Protein AF-A0A1Q3Z0Q9-F1 (afdb_monomer)

Foldseek 3Di:
DDDDDDDDDDPDDDPCVVPPDDPCPDLLRVLVVVLVVLCVCLVPDPDVVSNVVSPVVSVVSVVVSVVVVVDPDDPLRVLLVVVLVCCCVPVVCDLVVLLVVPVCLLLLQLVQLLVLLPDDLVCNVVCVVVLNRGPPSNDDDSVPPDHDSHSSNSNSSSSNSVVSVVSSCVVVVHD

Mean predicted aligned error: 13.89 Å

Radius of gyration: 24.96 Å; Cα contacts (8 Å, |Δi|>4): 144; chains: 1; bounding box: 54×39×71 Å

Sequence (175 aa):
MTSGAVAGQERGACTCLEIQGEDPACPRHGNKAVIRELYRLSARTENARAAWVLAEAAQLIEEQAERVDVVSLSPAARDVLMERSRQIAAEGWTAEHDDQHDDGQLARAAAAYAIFAGLPRQFTTLAQSMGRAIPMIWPWDAGWWKPSEQNRRNLVKAGALILAELERLDRRGRS

pLDDT: mean 80.78, std 20.06, range [33.53, 98.56]

Solvent-accessible surface area (backbone atoms only — not comparable to full-atom values): 10171 Å² total; per-residue (Å²): 140,79,89,84,82,81,84,78,78,85,77,78,82,65,88,65,74,81,52,94,62,82,53,71,85,38,84,89,40,43,56,54,62,53,36,54,48,28,47,50,50,22,75,69,48,88,45,68,69,59,19,49,54,29,41,52,51,26,52,52,52,50,54,51,51,58,62,55,64,74,68,69,71,49,74,67,57,48,48,19,53,50,46,36,53,45,39,31,75,74,71,60,56,38,73,75,53,50,60,72,42,76,86,50,37,38,51,31,39,15,47,31,30,40,53,56,38,70,47,58,64,73,57,49,54,50,26,56,77,65,74,66,64,72,50,88,58,42,71,66,66,72,89,72,66,76,82,58,96,45,41,69,58,21,40,30,52,16,48,21,28,42,51,52,39,48,57,44,31,58,77,68,72,60,130

Structure (mmCIF, N/CA/C/O backbone):
data_AF-A0A1Q3Z0Q9-F1
#
_entry.id   AF-A0A1Q3Z0Q9-F1
#
loop_
_atom_site.group_PDB
_atom_site.id
_atom_site.type_symbol
_atom_site.label_atom_id
_atom_site.label_alt_id
_atom_site.label_comp_id
_atom_site.label_asym_id
_atom_site.label_entity_id
_atom_site.label_seq_id
_atom_site.pdbx_PDB_ins_code
_atom_site.Cartn_x
_atom_site.Cartn_y
_atom_site.Cartn_z
_atom_site.occupancy
_atom_site.B_iso_or_equiv
_atom_site.auth_seq_id
_atom_site.auth_comp_id
_atom_site.auth_asym_id
_atom_site.auth_atom_id
_atom_site.pdbx_PDB_model_num
ATOM 1 N N . MET A 1 1 ? 12.626 -14.444 50.382 1.00 34.75 1 MET A N 1
ATOM 2 C CA . MET A 1 1 ? 12.449 -12.977 50.298 1.00 34.75 1 MET A CA 1
ATOM 3 C C . MET A 1 1 ? 13.613 -12.456 49.471 1.00 34.75 1 MET A C 1
ATOM 5 O O . MET A 1 1 ? 14.728 -12.781 49.833 1.00 34.75 1 MET A O 1
ATOM 9 N N . THR A 1 2 ? 13.509 -11.773 48.339 1.00 36.47 2 THR A N 1
ATOM 10 C CA . THR A 1 2 ? 12.418 -11.267 47.485 1.00 36.47 2 THR A CA 1
ATOM 11 C C . THR A 1 2 ? 13.118 -10.919 46.161 1.00 36.47 2 THR A C 1
ATOM 13 O O . THR A 1 2 ? 14.188 -10.325 46.185 1.00 36.47 2 THR A O 1
ATOM 16 N N . SER A 1 3 ? 12.683 -11.499 45.043 1.00 36.12 3 SER A N 1
ATOM 17 C CA . SER A 1 3 ? 11.937 -10.808 43.975 1.00 36.12 3 SER A CA 1
ATOM 18 C C . SER A 1 3 ? 12.689 -9.623 43.347 1.00 36.12 3 SER A C 1
ATOM 20 O O . SER A 1 3 ? 12.650 -8.512 43.868 1.00 36.12 3 SER A O 1
ATOM 22 N N . GLY A 1 4 ? 13.353 -9.872 42.213 1.00 35.22 4 GLY A N 1
ATOM 23 C CA . GLY A 1 4 ? 13.809 -8.843 41.278 1.00 35.22 4 GLY A CA 1
ATOM 24 C C . GLY A 1 4 ? 12.813 -8.760 40.124 1.00 35.22 4 GLY A C 1
ATOM 25 O O . GLY A 1 4 ? 12.751 -9.667 39.297 1.00 35.22 4 GLY A O 1
ATOM 26 N N . ALA A 1 5 ? 11.989 -7.715 40.126 1.00 36.31 5 ALA A N 1
ATOM 27 C CA . ALA A 1 5 ? 10.965 -7.475 39.121 1.00 36.31 5 ALA A CA 1
ATOM 28 C C . ALA A 1 5 ? 11.586 -7.096 37.767 1.00 36.31 5 ALA A C 1
ATOM 30 O O . ALA A 1 5 ? 12.507 -6.285 37.684 1.00 36.31 5 ALA A O 1
ATOM 31 N N . VAL A 1 6 ? 11.041 -7.694 36.710 1.00 36.12 6 VAL A N 1
ATOM 32 C CA . VAL A 1 6 ? 11.340 -7.415 35.304 1.00 36.12 6 VAL A CA 1
ATOM 33 C C . VAL A 1 6 ? 10.811 -6.022 34.954 1.00 36.12 6 VAL A C 1
ATOM 35 O O . VAL A 1 6 ? 9.618 -5.757 35.092 1.00 36.12 6 VAL A O 1
ATOM 38 N N . ALA A 1 7 ? 11.699 -5.135 34.501 1.00 34.47 7 ALA A N 1
ATOM 39 C CA . ALA A 1 7 ? 11.332 -3.835 33.955 1.00 34.47 7 ALA A CA 1
ATOM 40 C C . ALA A 1 7 ? 10.575 -4.036 32.631 1.00 34.47 7 ALA A C 1
ATOM 42 O O . ALA A 1 7 ? 11.141 -4.478 31.631 1.00 34.47 7 ALA A O 1
ATOM 43 N N . GLY A 1 8 ? 9.272 -3.755 32.659 1.00 33.53 8 GLY A N 1
ATOM 44 C CA . GLY A 1 8 ? 8.405 -3.753 31.489 1.00 33.53 8 GLY A CA 1
ATOM 45 C C . GLY A 1 8 ? 8.796 -2.632 30.532 1.00 33.53 8 GLY A C 1
ATOM 46 O O . GLY A 1 8 ? 8.850 -1.464 30.903 1.00 33.53 8 GLY A O 1
ATOM 47 N N . GLN A 1 9 ? 9.071 -3.027 29.298 1.00 36.16 9 GLN A N 1
ATOM 48 C CA . GLN A 1 9 ? 9.429 -2.176 28.178 1.00 36.16 9 GLN A CA 1
ATOM 49 C C . GLN A 1 9 ? 8.311 -1.173 27.855 1.00 36.16 9 GLN A C 1
ATOM 51 O O . GLN A 1 9 ? 7.159 -1.552 27.628 1.00 36.16 9 GLN A O 1
ATOM 56 N N . GLU A 1 10 ? 8.670 0.110 27.838 1.00 36.19 10 GLU A N 1
ATOM 57 C CA . GLU A 1 10 ? 7.796 1.230 27.495 1.00 36.19 10 GLU A CA 1
ATOM 58 C C . GLU A 1 10 ? 7.222 1.050 26.082 1.00 36.19 10 GLU A C 1
ATOM 60 O O . GLU A 1 10 ? 7.930 1.054 25.072 1.00 36.19 10 GLU A O 1
ATOM 65 N N . ARG A 1 11 ? 5.902 0.859 26.007 1.00 39.75 11 ARG A N 1
ATOM 66 C CA . ARG A 1 11 ? 5.162 0.781 24.748 1.00 39.75 11 ARG A CA 1
ATOM 67 C C . ARG A 1 11 ? 4.989 2.190 24.176 1.00 39.75 11 ARG A C 1
ATOM 69 O O . ARG A 1 11 ? 4.209 2.972 24.701 1.00 39.75 11 ARG A O 1
ATOM 76 N N . GLY A 1 12 ? 5.719 2.475 23.095 1.00 40.38 12 GLY A N 1
ATOM 77 C CA . GLY A 1 12 ? 5.463 3.500 22.070 1.00 40.38 12 GLY A CA 1
ATOM 78 C C . GLY A 1 12 ? 4.698 4.755 22.504 1.00 40.38 12 GLY A C 1
ATOM 79 O O . GLY A 1 12 ? 3.484 4.845 22.304 1.00 40.38 12 GLY A O 1
ATOM 80 N N . ALA A 1 13 ? 5.425 5.750 23.013 1.00 40.44 13 ALA A N 1
ATOM 81 C CA . ALA A 1 13 ? 4.891 7.078 23.286 1.00 40.44 13 ALA A CA 1
ATOM 82 C C . ALA A 1 13 ? 4.348 7.737 22.000 1.00 40.44 13 ALA A C 1
ATOM 84 O O . ALA A 1 13 ? 5.045 7.854 20.993 1.00 40.44 13 ALA A O 1
ATOM 85 N N . CYS A 1 14 ? 3.088 8.177 22.039 1.00 43.62 14 CYS A N 1
ATOM 86 C CA . CYS A 1 14 ? 2.546 9.119 21.061 1.00 43.62 14 CYS A CA 1
ATOM 87 C C . CYS A 1 14 ? 3.272 10.461 21.215 1.00 43.62 14 CYS A C 1
ATOM 89 O O . CYS A 1 14 ? 3.452 10.934 22.335 1.00 43.62 14 CYS A O 1
ATOM 91 N N . THR A 1 15 ? 3.616 11.118 20.106 1.00 47.66 15 THR A N 1
ATOM 92 C CA . THR A 1 15 ? 4.237 12.460 20.074 1.00 47.66 15 THR A CA 1
ATOM 93 C C . THR A 1 15 ? 3.344 13.571 20.642 1.00 47.66 15 THR A C 1
ATOM 95 O O . THR A 1 15 ? 3.744 14.725 20.701 1.00 47.66 15 THR A O 1
ATOM 98 N N . CYS A 1 16 ? 2.136 13.235 21.093 1.00 49.38 16 CYS A N 1
ATOM 99 C CA . CYS A 1 16 ? 1.190 14.139 21.723 1.00 49.38 16 CYS A CA 1
ATOM 100 C C . CYS A 1 16 ? 1.510 14.470 23.205 1.00 49.38 16 CYS A C 1
ATOM 102 O O . CYS A 1 16 ? 0.765 15.212 23.834 1.00 49.38 16 CYS A O 1
ATOM 104 N N . LEU A 1 17 ? 2.626 13.970 23.758 1.00 43.44 17 LEU A N 1
ATOM 105 C CA . LEU A 1 17 ? 3.099 14.261 25.125 1.00 43.44 17 LEU A CA 1
ATOM 106 C C . LEU A 1 17 ? 3.626 15.695 25.335 1.00 43.44 17 LEU A C 1
ATOM 108 O O . LEU A 1 17 ? 3.751 16.123 26.479 1.00 43.44 17 LEU A O 1
ATOM 112 N N . GLU A 1 18 ? 3.910 16.445 24.266 1.00 40.69 18 GLU A N 1
ATOM 113 C CA . GLU A 1 18 ? 4.400 17.833 24.370 1.00 40.69 18 GLU A CA 1
ATOM 114 C C . GLU A 1 18 ? 3.274 18.873 24.492 1.00 40.69 18 GLU A C 1
ATOM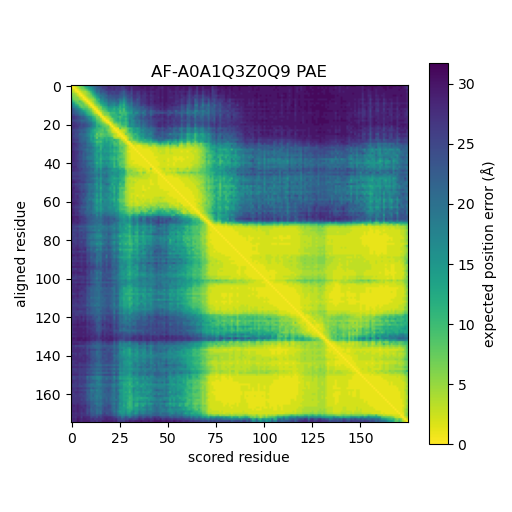 116 O O . GLU A 1 18 ? 3.525 20.019 24.861 1.00 40.69 18 GLU A O 1
ATOM 121 N N . ILE A 1 19 ? 2.021 18.479 24.244 1.00 45.25 19 ILE A N 1
ATOM 122 C CA . ILE A 1 19 ? 0.853 19.345 24.414 1.00 45.25 19 ILE A CA 1
ATOM 123 C C . ILE A 1 19 ? 0.219 18.975 25.754 1.00 45.25 19 ILE A C 1
ATOM 125 O O . ILE A 1 19 ? -0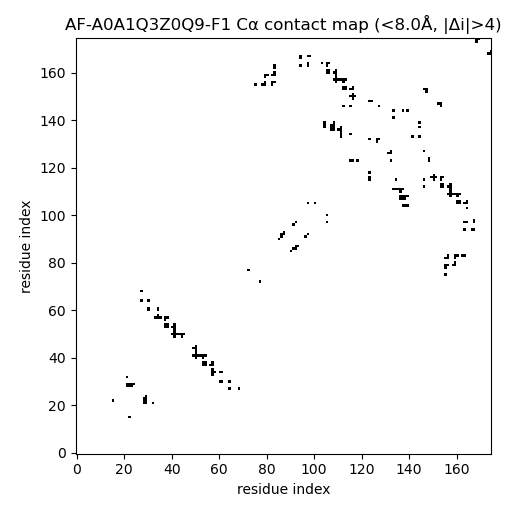.327 17.886 25.915 1.00 45.25 19 ILE A O 1
ATOM 129 N N . GLN A 1 20 ? 0.336 19.860 26.743 1.00 46.06 20 GLN A N 1
ATOM 130 C CA . GLN A 1 20 ? -0.200 19.687 28.098 1.00 46.06 20 GLN A CA 1
ATOM 131 C C . GLN A 1 20 ? -1.743 19.648 28.138 1.00 46.06 20 GLN A C 1
ATOM 133 O O . GLN A 1 20 ? -2.380 20.547 28.681 1.00 46.06 20 GLN A O 1
ATOM 138 N N . GLY A 1 21 ? -2.356 18.591 27.610 1.00 49.88 21 GLY A N 1
ATOM 139 C CA . GLY A 1 21 ? -3.790 18.345 27.728 1.00 49.88 21 GLY A CA 1
ATOM 140 C C . GLY A 1 21 ? -4.426 17.864 26.431 1.00 49.88 21 GLY A C 1
ATOM 141 O O . GLY A 1 21 ? -4.312 18.512 25.400 1.00 49.88 21 GLY A O 1
ATOM 142 N N . GLU A 1 22 ? -5.091 16.711 26.538 1.00 50.16 22 GLU A N 1
ATOM 143 C CA . GLU A 1 22 ? -6.325 16.340 25.833 1.00 50.16 22 GLU A CA 1
ATOM 144 C C . GLU A 1 22 ? -6.491 16.935 24.423 1.00 50.16 22 GLU A C 1
ATOM 146 O O . GLU A 1 22 ? -7.244 17.882 24.227 1.00 50.16 22 GLU A O 1
ATOM 151 N N . ASP A 1 23 ? -5.834 16.340 23.423 1.00 47.81 23 ASP A N 1
ATOM 152 C CA . ASP A 1 23 ? -6.247 16.513 22.027 1.00 47.81 23 ASP A CA 1
ATOM 153 C C . ASP A 1 23 ? -7.515 15.665 21.778 1.00 47.81 23 ASP A C 1
ATOM 155 O O . ASP A 1 23 ? -7.416 14.429 21.745 1.00 47.81 23 ASP A O 1
ATOM 159 N N . PRO A 1 24 ? -8.706 16.277 21.608 1.00 46.12 24 PRO A N 1
ATOM 160 C CA . PRO A 1 24 ? -9.955 15.550 21.392 1.00 46.12 24 PRO A CA 1
ATOM 161 C C . PR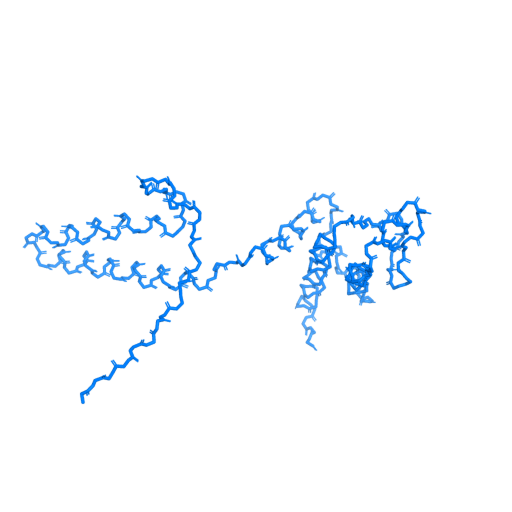O A 1 24 ? -10.011 14.859 20.021 1.00 46.12 24 PRO A C 1
ATOM 163 O O . PRO A 1 24 ? -10.841 13.972 19.829 1.00 46.12 24 PRO A O 1
ATOM 166 N N . ALA A 1 25 ? -9.130 15.220 19.078 1.00 43.38 25 ALA A N 1
ATOM 167 C CA . ALA A 1 25 ? -9.007 14.549 17.787 1.00 43.38 25 ALA A CA 1
ATOM 168 C C . ALA A 1 25 ? -8.156 13.267 17.864 1.00 43.38 25 ALA A C 1
ATOM 170 O O . ALA A 1 25 ? -8.153 12.471 16.923 1.00 43.38 25 ALA A O 1
ATOM 171 N N . CYS A 1 26 ? -7.447 13.034 18.976 1.00 45.41 26 CYS A N 1
ATOM 172 C CA . CYS A 1 26 ? -6.640 11.838 19.174 1.00 45.41 26 CYS A CA 1
ATOM 173 C C . CYS A 1 26 ? -7.521 10.656 19.631 1.00 45.41 26 CYS A C 1
ATOM 175 O O . CYS A 1 26 ? -8.052 10.688 20.748 1.00 45.41 26 CYS A O 1
ATOM 177 N N . PRO A 1 27 ? -7.613 9.551 18.859 1.00 48.53 27 PRO A N 1
ATOM 178 C CA . PRO A 1 27 ? -8.433 8.388 19.224 1.00 48.53 27 PRO A CA 1
ATOM 179 C C . PRO A 1 27 ? -8.041 7.758 20.570 1.00 48.53 27 PRO A C 1
ATOM 181 O O . PRO A 1 27 ? -8.874 7.159 21.242 1.00 48.53 27 PRO A O 1
ATOM 184 N N . ARG A 1 28 ? -6.779 7.933 20.998 1.00 47.94 28 ARG A N 1
ATOM 185 C CA . ARG A 1 28 ? -6.258 7.452 22.292 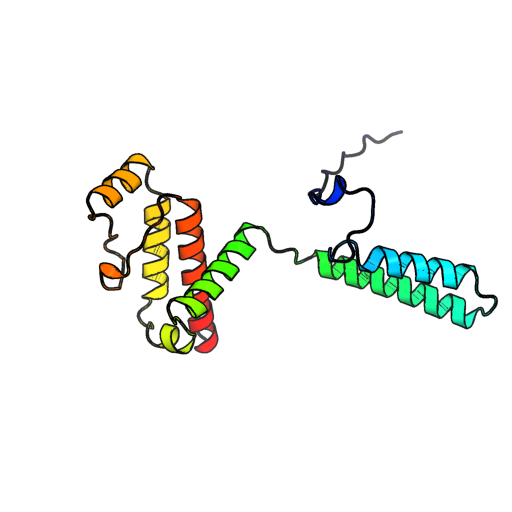1.00 47.94 28 ARG A CA 1
ATOM 186 C C . ARG A 1 28 ? -6.665 8.313 23.495 1.00 47.94 28 ARG A C 1
ATOM 188 O O . ARG A 1 28 ? -6.521 7.866 24.633 1.00 47.94 28 ARG A O 1
ATOM 195 N N . HIS A 1 29 ? -7.134 9.542 23.275 1.00 54.59 29 HIS A N 1
ATOM 196 C CA . HIS A 1 29 ? -7.495 10.486 24.339 1.00 54.59 29 HIS A CA 1
ATOM 197 C C . HIS A 1 29 ? -8.983 10.855 24.359 1.00 54.59 29 HIS A C 1
ATOM 199 O O . HIS A 1 29 ? -9.487 11.168 25.435 1.00 54.59 29 HIS A O 1
ATOM 205 N N . GLY A 1 30 ? -9.703 10.738 23.235 1.00 60.31 30 GLY A N 1
ATOM 206 C CA . GLY A 1 30 ? -11.124 11.104 23.141 1.00 60.31 30 GLY A CA 1
ATOM 207 C C . GLY A 1 30 ? -12.025 10.404 24.167 1.00 60.31 30 GLY A C 1
ATOM 208 O O . GLY A 1 30 ? -12.860 11.045 24.802 1.00 60.31 30 GLY A O 1
ATOM 209 N N . ASN A 1 31 ? -11.793 9.115 24.433 1.00 70.31 31 ASN A N 1
ATOM 210 C CA . ASN A 1 31 ? -12.596 8.374 25.412 1.00 70.31 31 ASN A CA 1
ATOM 211 C C . ASN A 1 31 ? -12.208 8.680 26.868 1.00 70.31 31 ASN A C 1
ATOM 213 O O . ASN A 1 31 ? -13.043 8.527 27.755 1.00 70.31 31 ASN A O 1
ATOM 217 N N . LYS A 1 32 ? -10.982 9.159 27.145 1.00 76.12 32 LYS A N 1
ATOM 218 C CA . LYS A 1 32 ? -10.509 9.389 28.526 1.00 76.12 32 LYS A CA 1
ATOM 219 C C . LYS A 1 32 ? -11.305 10.482 29.239 1.00 76.12 32 LYS A C 1
ATOM 221 O O . LYS A 1 32 ? -11.611 10.331 30.419 1.00 76.12 32 LYS A O 1
ATOM 226 N N . ALA A 1 33 ? -11.659 11.558 28.533 1.00 81.56 33 ALA A N 1
ATOM 227 C CA . ALA A 1 33 ? -12.471 12.639 29.090 1.00 81.56 33 ALA A CA 1
ATOM 228 C C . ALA A 1 33 ? -13.897 12.162 29.420 1.00 81.56 33 ALA A C 1
ATOM 230 O O . ALA A 1 33 ? -14.408 12.441 30.504 1.00 81.56 33 ALA A O 1
ATOM 231 N N . VAL A 1 34 ? -14.497 11.374 28.521 1.00 82.88 34 VAL A N 1
ATOM 232 C CA . VAL A 1 34 ? -15.839 10.794 28.691 1.00 82.88 34 VAL A CA 1
ATOM 233 C C . VAL A 1 34 ? -15.867 9.792 29.848 1.00 82.88 34 VAL A C 1
ATOM 235 O O . VAL A 1 34 ? -16.699 9.919 30.740 1.00 82.88 34 VAL A O 1
ATOM 238 N N . ILE A 1 35 ? -14.921 8.850 29.891 1.00 84.75 35 ILE A N 1
ATOM 239 C CA . ILE A 1 35 ? -14.776 7.863 30.975 1.00 84.75 35 ILE A CA 1
ATOM 240 C C . ILE A 1 35 ? -14.626 8.565 32.332 1.00 84.75 35 ILE A C 1
ATOM 242 O O . ILE A 1 35 ? -15.309 8.227 33.300 1.00 84.75 35 ILE A O 1
ATOM 246 N N . ARG A 1 36 ? -13.765 9.590 32.407 1.00 86.88 36 ARG A N 1
ATOM 247 C CA . ARG A 1 36 ? -13.539 10.359 33.638 1.00 86.88 36 ARG A CA 1
ATOM 248 C C . ARG A 1 36 ? -14.809 11.050 34.118 1.00 86.88 36 ARG A C 1
ATOM 250 O O . ARG A 1 36 ? -15.053 11.097 35.322 1.00 86.88 36 ARG A O 1
ATOM 257 N N . GLU A 1 37 ? -15.601 11.589 33.199 1.00 91.19 37 GLU A N 1
ATOM 258 C CA . GLU A 1 37 ? -16.856 12.245 33.545 1.00 91.19 37 GLU A CA 1
ATOM 259 C C . GLU A 1 37 ? -17.926 11.247 33.995 1.00 91.19 37 GLU A C 1
ATOM 261 O O . GLU A 1 37 ? -18.607 11.495 34.987 1.00 91.19 37 GLU A O 1
ATOM 266 N N . LEU A 1 38 ? -18.013 10.073 33.366 1.00 90.81 38 LEU A N 1
ATOM 267 C CA . LEU A 1 38 ? -18.929 9.011 33.788 1.00 90.81 38 LEU A CA 1
ATOM 268 C C . LEU A 1 38 ? -18.634 8.521 35.211 1.00 90.81 38 LEU A C 1
ATOM 270 O O . LEU A 1 38 ? -19.556 8.432 36.023 1.00 90.81 38 LEU A O 1
ATOM 274 N N . TYR A 1 39 ? -17.362 8.300 35.561 1.00 90.62 39 TYR A N 1
ATOM 275 C CA . TYR A 1 39 ? -16.982 7.960 36.938 1.00 90.62 39 TYR A CA 1
ATOM 276 C C . TYR A 1 39 ? -17.246 9.101 37.935 1.00 90.62 39 TYR A C 1
ATOM 278 O O . TYR A 1 39 ? -17.617 8.857 39.082 1.00 90.62 39 TYR A O 1
ATOM 286 N N . ARG A 1 40 ? -17.087 10.370 37.531 1.00 93.25 40 ARG A N 1
ATOM 287 C CA . ARG A 1 40 ? -17.455 11.505 38.397 1.00 93.25 40 ARG A CA 1
ATOM 288 C C . ARG A 1 40 ? -18.956 11.565 38.650 1.00 93.25 40 ARG A C 1
ATOM 290 O O . ARG A 1 40 ? -19.363 11.817 39.782 1.00 93.25 40 ARG A O 1
ATOM 297 N N . LEU A 1 41 ? -19.770 11.366 37.615 1.00 92.19 41 LEU A N 1
ATOM 298 C CA . LEU A 1 41 ? -21.227 11.376 37.726 1.00 92.19 41 LEU A CA 1
ATOM 299 C C . LEU A 1 41 ? -21.729 10.180 38.543 1.00 92.19 41 LEU A C 1
ATOM 301 O O . LEU A 1 41 ? -22.631 10.355 39.363 1.00 92.19 41 LEU A O 1
ATOM 305 N N . SER A 1 42 ? -21.112 9.003 38.394 1.00 92.38 42 SER A N 1
ATOM 306 C CA . SER A 1 42 ? -21.453 7.827 39.202 1.00 92.38 42 SER A CA 1
ATOM 307 C C . SER A 1 42 ? -21.157 8.040 40.689 1.00 92.38 42 SER A C 1
ATOM 309 O O . SER A 1 42 ? -21.960 7.651 41.531 1.00 92.38 42 SER A O 1
ATOM 311 N N . ALA A 1 43 ? -20.061 8.730 41.021 1.00 88.44 43 ALA A N 1
ATOM 312 C CA . ALA A 1 43 ? -19.691 9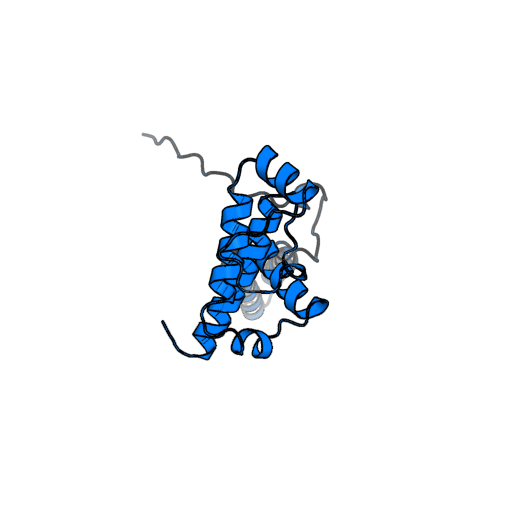.047 42.400 1.00 88.44 43 ALA A CA 1
ATOM 313 C C . ALA A 1 43 ? -20.536 10.166 43.041 1.00 88.44 43 ALA A C 1
ATOM 315 O O . ALA A 1 43 ? -20.567 10.281 44.265 1.00 88.44 43 ALA A O 1
ATOM 316 N N . ARG A 1 44 ? -21.182 11.024 42.238 1.00 93.25 44 ARG A N 1
ATOM 317 C CA . ARG A 1 44 ? -21.958 12.185 42.720 1.00 93.25 44 ARG A CA 1
ATOM 318 C C . ARG A 1 44 ? -23.458 11.943 42.800 1.00 93.25 44 ARG A C 1
ATOM 320 O O . ARG A 1 44 ? -24.153 12.718 43.449 1.00 93.25 44 ARG A O 1
ATOM 327 N N . THR A 1 45 ? -23.973 10.941 42.098 1.00 90.69 45 THR A N 1
ATOM 328 C CA . THR A 1 45 ? -25.411 10.682 42.088 1.00 90.69 45 THR A CA 1
ATOM 329 C C . THR A 1 45 ? -25.856 9.982 43.371 1.00 90.69 45 THR A C 1
ATOM 331 O O . THR A 1 45 ? -25.250 9.014 43.817 1.00 90.69 45 THR A O 1
ATOM 334 N N . GLU A 1 46 ? -26.957 10.454 43.951 1.00 93.00 46 GLU A N 1
ATOM 335 C CA . GLU A 1 46 ? -27.599 9.825 45.113 1.00 93.00 46 GLU A CA 1
ATOM 336 C C . GLU A 1 46 ? -28.460 8.612 44.709 1.00 93.00 46 GLU A C 1
ATOM 338 O O . GLU A 1 46 ? -28.907 7.833 45.551 1.00 93.00 46 GLU A O 1
ATOM 343 N N . ASN A 1 47 ? -28.702 8.420 43.406 1.00 95.50 47 ASN A N 1
ATOM 344 C CA . ASN A 1 47 ? -29.485 7.307 42.884 1.00 95.50 47 ASN A CA 1
ATOM 345 C C . ASN A 1 47 ? -28.579 6.107 42.581 1.00 95.50 47 ASN A C 1
ATOM 347 O O . ASN A 1 47 ? -27.871 6.088 41.576 1.00 95.50 47 ASN A O 1
ATOM 351 N N . ALA A 1 48 ? -28.678 5.060 43.400 1.00 90.88 48 ALA A N 1
ATOM 352 C CA . ALA A 1 48 ? -27.865 3.849 43.270 1.00 90.88 48 ALA A CA 1
ATOM 353 C C . ALA A 1 48 ? -27.975 3.156 41.896 1.00 90.88 48 ALA A C 1
ATOM 355 O O . ALA A 1 48 ? -26.989 2.613 41.401 1.00 90.88 48 ALA A O 1
ATOM 356 N N . ARG A 1 49 ? -29.149 3.196 41.244 1.00 93.88 49 ARG A N 1
ATOM 357 C CA . ARG A 1 49 ? -29.313 2.635 39.890 1.00 93.88 49 ARG A CA 1
ATOM 358 C C . ARG A 1 49 ? -28.576 3.473 38.852 1.00 93.88 49 ARG A C 1
ATOM 360 O O . ARG A 1 49 ? -27.928 2.912 37.977 1.00 93.88 49 ARG A O 1
ATOM 367 N N . ALA A 1 50 ? -28.650 4.799 38.962 1.00 88.12 50 ALA A N 1
ATOM 368 C CA . ALA A 1 50 ? -27.915 5.699 38.076 1.00 88.12 50 ALA A CA 1
ATOM 369 C C . ALA A 1 50 ? -26.397 5.575 38.288 1.00 88.12 50 ALA A C 1
ATOM 371 O O . ALA A 1 50 ? -25.656 5.532 37.311 1.00 88.12 50 ALA A O 1
ATOM 372 N N . ALA A 1 51 ? -25.945 5.441 39.541 1.00 90.50 51 ALA A N 1
ATOM 373 C CA . ALA A 1 51 ? -24.538 5.220 39.871 1.00 90.50 51 ALA A CA 1
ATOM 374 C C . ALA A 1 51 ? -23.998 3.953 39.197 1.00 90.50 51 ALA A C 1
ATOM 376 O O . ALA A 1 51 ? -22.953 4.000 38.551 1.00 90.50 51 ALA A O 1
ATOM 377 N N . TRP A 1 52 ? -24.743 2.846 39.295 1.00 93.31 52 TRP A N 1
ATOM 378 C CA . TRP A 1 52 ? -24.366 1.584 38.664 1.00 93.31 52 TRP A CA 1
ATOM 379 C C . TRP A 1 52 ? -24.299 1.701 37.136 1.00 93.31 52 TRP A C 1
ATOM 381 O O . TRP A 1 52 ? -23.273 1.365 36.558 1.00 93.31 52 TRP A O 1
ATOM 391 N N . VAL A 1 53 ? -25.329 2.261 36.486 1.00 95.06 53 VAL A N 1
ATOM 392 C CA . VAL A 1 53 ? -25.352 2.422 35.017 1.00 95.06 53 VAL A CA 1
ATOM 393 C C . VAL A 1 53 ? -24.185 3.278 34.516 1.00 95.06 53 VAL A C 1
ATOM 395 O O . VAL A 1 53 ? -23.575 2.953 33.502 1.00 95.06 53 VAL A O 1
ATOM 398 N N . LEU A 1 54 ? -23.857 4.367 35.214 1.00 92.25 54 LEU A N 1
ATOM 399 C CA . LEU A 1 54 ? -22.764 5.261 34.822 1.00 92.25 54 LEU A CA 1
ATOM 400 C C . LEU A 1 54 ? -21.386 4.608 34.997 1.00 92.25 54 LEU A C 1
ATOM 402 O O . LEU A 1 54 ? -20.521 4.781 34.141 1.00 92.25 54 LEU A O 1
ATOM 406 N N . ALA A 1 55 ? -21.187 3.847 36.077 1.00 88.62 55 ALA A N 1
ATOM 407 C CA . ALA A 1 55 ? -19.951 3.100 36.300 1.00 88.62 55 ALA A CA 1
ATOM 408 C C . ALA A 1 55 ? -19.784 1.958 35.284 1.00 88.62 55 ALA A C 1
ATOM 410 O O . ALA A 1 55 ? -18.706 1.803 34.716 1.00 88.62 55 ALA A O 1
ATOM 411 N N . GLU A 1 56 ? -20.858 1.220 34.999 1.00 93.69 56 GLU A N 1
ATOM 412 C CA . GLU A 1 56 ? -20.874 0.148 33.998 1.00 93.69 56 GLU A CA 1
ATOM 413 C C . GLU A 1 56 ? -20.576 0.698 32.593 1.00 93.69 56 GLU A C 1
ATOM 415 O O . GLU A 1 56 ? -19.764 0.148 31.851 1.00 93.69 56 GLU A O 1
ATOM 420 N N . ALA A 1 57 ? -21.169 1.844 32.234 1.00 90.62 57 ALA A N 1
ATOM 421 C CA . ALA A 1 57 ? -20.888 2.514 30.968 1.00 90.62 57 ALA A CA 1
ATOM 422 C C . ALA A 1 57 ? -19.414 2.937 30.849 1.00 90.62 57 ALA A C 1
ATOM 424 O O . ALA A 1 57 ? -18.822 2.787 29.781 1.00 90.62 57 ALA A O 1
ATOM 425 N N . ALA A 1 58 ? -18.807 3.433 31.932 1.00 88.62 58 ALA A N 1
ATOM 426 C CA . ALA A 1 58 ? -17.389 3.785 31.946 1.00 88.62 58 ALA A CA 1
ATOM 427 C C . ALA A 1 58 ? -16.494 2.553 31.716 1.00 88.62 58 ALA A C 1
ATOM 429 O O . ALA A 1 58 ? -15.601 2.608 30.871 1.00 88.62 58 ALA A O 1
ATOM 430 N N . GLN A 1 59 ? -16.789 1.434 32.387 1.00 88.56 59 GLN A N 1
ATOM 431 C CA . GLN A 1 59 ? -16.054 0.171 32.240 1.00 88.56 59 GLN A CA 1
ATOM 432 C C . GLN A 1 59 ? -16.157 -0.408 30.826 1.00 88.56 59 GLN A C 1
ATOM 434 O O . GLN A 1 59 ? -15.151 -0.811 30.245 1.00 88.56 59 GLN A O 1
ATOM 439 N N . LEU A 1 60 ? -17.354 -0.399 30.233 1.00 87.19 60 LEU A N 1
ATOM 440 C CA . LEU A 1 60 ? -17.550 -0.859 28.858 1.00 87.19 60 LEU A CA 1
ATOM 441 C C . LEU A 1 60 ? -16.767 0.001 27.862 1.00 87.19 60 LEU A C 1
ATOM 443 O O . LEU A 1 60 ? -16.149 -0.532 26.945 1.00 87.19 60 LEU A O 1
ATOM 447 N N . ILE A 1 61 ? -16.757 1.326 28.031 1.00 84.31 61 ILE A N 1
ATOM 448 C CA . ILE A 1 61 ? -15.989 2.213 27.147 1.00 84.31 61 ILE A CA 1
ATOM 449 C C . ILE A 1 61 ? -14.479 1.977 27.315 1.00 84.31 61 ILE A C 1
ATOM 451 O O . ILE A 1 61 ? -13.767 1.993 26.312 1.00 84.31 61 ILE A O 1
ATOM 455 N N . GLU A 1 62 ? -13.988 1.718 28.532 1.00 82.62 62 GLU A N 1
ATOM 456 C CA . GLU A 1 62 ? -12.591 1.327 28.781 1.00 82.62 62 GLU A CA 1
ATOM 457 C C . GLU A 1 62 ? -12.231 0.020 28.061 1.00 82.62 62 GLU A C 1
ATOM 459 O O . GLU A 1 62 ? -11.264 -0.011 27.300 1.00 82.62 62 GLU A O 1
ATOM 464 N N . GLU A 1 63 ? -13.048 -1.025 28.212 1.00 81.19 63 GLU A N 1
ATOM 465 C CA . GLU A 1 63 ? -12.822 -2.334 27.587 1.00 81.19 63 GLU A CA 1
ATOM 466 C C . GLU A 1 63 ? -12.866 -2.255 26.051 1.00 81.19 63 GLU A C 1
ATOM 468 O O . GLU A 1 63 ? -12.036 -2.848 25.356 1.00 81.19 63 GLU A O 1
ATOM 473 N N . GLN A 1 64 ? -13.814 -1.497 25.491 1.00 76.31 64 GLN A N 1
ATOM 474 C CA . GLN A 1 64 ? -13.900 -1.286 24.044 1.00 76.31 64 GLN A CA 1
ATOM 475 C C . GLN A 1 64 ? -12.733 -0.436 23.527 1.00 76.31 64 GLN A C 1
ATOM 477 O O . GLN A 1 64 ? -12.191 -0.734 22.466 1.00 76.31 64 GLN A O 1
ATOM 482 N N . ALA A 1 65 ? -12.295 0.588 24.266 1.00 71.44 65 ALA A N 1
ATOM 483 C CA . ALA A 1 65 ? -11.131 1.389 23.891 1.00 71.44 65 ALA A CA 1
ATOM 484 C C . ALA A 1 65 ? -9.835 0.559 23.905 1.00 71.44 65 ALA A C 1
ATOM 486 O O . ALA A 1 65 ? -9.009 0.704 23.003 1.00 71.44 65 ALA A O 1
ATOM 487 N N . GLU A 1 66 ? -9.680 -0.348 24.872 1.00 65.75 66 GLU A N 1
ATOM 488 C CA . GLU A 1 66 ? -8.543 -1.271 24.946 1.00 65.75 66 GLU A CA 1
ATOM 489 C C . GLU A 1 66 ? -8.577 -2.313 23.815 1.00 65.75 66 GLU A C 1
ATOM 491 O O . GLU A 1 66 ? -7.543 -2.596 23.210 1.00 65.75 66 GLU A O 1
ATOM 496 N N . ARG A 1 67 ? -9.768 -2.801 23.430 1.00 63.44 67 ARG A N 1
ATOM 497 C CA . ARG A 1 67 ? -9.953 -3.626 22.219 1.00 63.44 67 ARG A CA 1
ATOM 498 C C . ARG A 1 67 ? -9.629 -2.876 20.923 1.00 63.44 67 ARG A C 1
ATOM 500 O O . ARG A 1 67 ? -9.157 -3.491 19.969 1.00 63.44 67 ARG A O 1
ATOM 507 N N . VAL A 1 68 ? -9.867 -1.566 20.870 1.00 54.66 68 VAL A N 1
ATOM 508 C CA . VAL A 1 68 ? -9.597 -0.732 19.685 1.00 54.66 68 VAL A CA 1
ATOM 509 C C . VAL A 1 68 ? -8.108 -0.368 19.558 1.00 54.66 68 VAL A C 1
ATOM 511 O O . VAL A 1 68 ? -7.615 -0.226 18.437 1.00 54.66 68 VAL A O 1
ATOM 514 N N . ASP A 1 69 ? -7.339 -0.322 20.654 1.00 55.38 69 ASP A N 1
ATOM 515 C CA . ASP A 1 69 ? -5.877 -0.095 20.604 1.00 55.38 69 ASP A CA 1
ATOM 516 C C . ASP A 1 69 ? -5.103 -1.297 19.999 1.00 55.38 69 ASP A C 1
ATOM 518 O O . ASP A 1 69 ? -3.918 -1.185 19.673 1.00 55.38 69 ASP A O 1
ATOM 522 N N . VAL A 1 70 ? -5.782 -2.427 19.741 1.00 51.78 70 VAL A N 1
ATOM 523 C CA . VAL A 1 70 ? -5.218 -3.632 19.097 1.00 51.78 70 VAL A CA 1
ATOM 524 C C . VAL A 1 70 ? -5.000 -3.460 17.580 1.00 51.78 70 VAL A C 1
ATOM 526 O O . VAL A 1 70 ? -4.266 -4.243 16.982 1.00 51.78 70 VAL A O 1
ATOM 529 N N . VAL A 1 71 ? -5.537 -2.413 16.932 1.00 57.16 71 VAL A N 1
ATOM 530 C CA . VAL A 1 71 ? -5.310 -2.167 15.486 1.00 57.16 71 VAL A CA 1
ATOM 531 C C . VAL A 1 71 ? -4.820 -0.745 15.207 1.00 57.16 71 VAL A C 1
ATOM 533 O O . VAL A 1 71 ? -5.249 -0.078 14.265 1.00 57.16 71 VAL A O 1
ATOM 536 N N . SER A 1 72 ? -3.864 -0.249 15.996 1.00 74.19 72 SER A N 1
ATOM 537 C CA . SER A 1 72 ? -3.074 0.890 15.519 1.00 74.19 72 SER A CA 1
ATOM 538 C C . SER A 1 72 ? -2.165 0.421 14.372 1.00 74.19 72 SER A C 1
ATOM 540 O O . SER A 1 72 ? -1.163 -0.264 14.576 1.00 74.19 72 SER A O 1
ATOM 542 N N . LEU A 1 73 ? -2.542 0.746 13.128 1.00 82.81 73 LEU A N 1
ATOM 543 C CA . LEU A 1 73 ? -1.720 0.437 11.956 1.00 82.81 73 LEU A CA 1
ATOM 544 C C . LEU A 1 73 ? -0.324 1.037 12.137 1.00 82.81 73 LEU A C 1
ATOM 546 O O . LEU A 1 73 ? -0.183 2.240 12.398 1.00 82.81 73 LEU A O 1
ATOM 550 N N . SER A 1 74 ? 0.703 0.210 11.938 1.00 89.94 74 SER A N 1
ATOM 551 C CA . SER A 1 74 ? 2.080 0.695 11.890 1.00 89.94 74 SER A CA 1
ATOM 552 C C . SER A 1 74 ? 2.225 1.763 10.794 1.00 89.94 74 SER A C 1
ATOM 554 O O . SER A 1 74 ? 1.485 1.735 9.803 1.00 89.94 74 SER A O 1
ATOM 556 N N . PRO A 1 75 ? 3.198 2.688 10.902 1.00 91.06 75 PRO A N 1
ATOM 557 C CA . PRO A 1 75 ? 3.447 3.664 9.842 1.00 91.06 75 PRO A CA 1
ATOM 558 C C . PRO A 1 75 ? 3.656 3.013 8.467 1.00 91.06 75 PRO A C 1
ATOM 560 O O . PRO A 1 75 ? 3.192 3.532 7.461 1.00 91.06 75 PRO A O 1
ATOM 563 N N . ALA A 1 76 ? 4.302 1.842 8.417 1.00 94.75 76 ALA A N 1
ATOM 564 C CA . ALA A 1 76 ? 4.499 1.097 7.175 1.00 94.75 76 ALA A CA 1
ATOM 565 C C . ALA A 1 76 ? 3.184 0.561 6.586 1.00 94.75 76 ALA A C 1
ATOM 567 O O . ALA A 1 76 ? 2.960 0.713 5.388 1.00 94.75 76 ALA A O 1
ATOM 568 N N . ALA A 1 77 ? 2.310 -0.019 7.413 1.00 95.38 77 ALA A N 1
ATOM 569 C CA . ALA A 1 77 ? 1.005 -0.495 6.956 1.00 95.38 77 ALA A CA 1
ATOM 570 C C . ALA A 1 77 ? 0.134 0.668 6.451 1.00 95.38 77 ALA A C 1
ATOM 572 O O . ALA A 1 77 ? -0.483 0.572 5.393 1.00 95.38 77 ALA A O 1
ATOM 573 N N . ARG A 1 78 ? 0.150 1.803 7.162 1.00 94.94 78 ARG A N 1
ATOM 574 C CA . ARG A 1 78 ? -0.547 3.026 6.745 1.00 94.94 78 ARG A CA 1
ATOM 575 C C . ARG A 1 78 ? -0.046 3.547 5.398 1.00 94.94 78 ARG A C 1
ATOM 577 O O . ARG A 1 78 ? -0.862 3.874 4.545 1.00 94.94 78 ARG A O 1
ATOM 584 N N . ASP A 1 79 ? 1.270 3.590 5.194 1.00 96.75 79 ASP A N 1
ATOM 585 C CA . ASP A 1 79 ? 1.866 4.065 3.940 1.00 96.75 79 ASP A CA 1
ATOM 586 C C . ASP A 1 79 ? 1.466 3.188 2.740 1.00 96.75 79 ASP A C 1
ATOM 588 O O . ASP A 1 79 ? 1.198 3.719 1.665 1.00 96.75 79 ASP A O 1
ATOM 592 N N . VAL A 1 80 ? 1.393 1.861 2.916 1.00 98.31 80 VAL A N 1
ATOM 593 C CA . VAL A 1 80 ? 0.931 0.929 1.869 1.00 98.31 80 VAL A CA 1
ATOM 594 C C . VAL A 1 80 ? -0.527 1.194 1.498 1.00 98.31 80 VAL A C 1
ATOM 596 O O . VAL A 1 80 ? -0.839 1.318 0.315 1.00 98.31 80 VAL A O 1
ATOM 599 N N . LEU A 1 81 ? -1.405 1.347 2.492 1.00 97.25 81 LEU A N 1
ATOM 600 C CA . LEU A 1 81 ? -2.819 1.655 2.255 1.00 97.25 81 LEU A CA 1
ATOM 601 C C . LEU A 1 81 ? -2.999 3.021 1.583 1.00 97.25 81 LEU A C 1
ATOM 603 O O . LEU A 1 81 ? -3.796 3.157 0.661 1.00 97.25 81 LEU A O 1
ATOM 607 N N . MET A 1 82 ? -2.225 4.028 1.996 1.00 97.25 82 MET A N 1
ATOM 608 C CA . MET A 1 82 ? -2.247 5.345 1.356 1.00 97.25 82 MET A CA 1
ATOM 609 C C . MET A 1 82 ? -1.785 5.292 -0.101 1.00 97.25 82 MET A C 1
ATOM 611 O O . MET A 1 82 ? -2.401 5.930 -0.953 1.00 97.25 82 MET A O 1
ATOM 615 N N . GLU A 1 83 ? -0.724 4.542 -0.408 1.00 97.94 83 GLU A N 1
ATOM 616 C CA . GLU A 1 83 ? -0.269 4.391 -1.792 1.00 97.94 83 GLU A CA 1
ATOM 617 C C . GLU A 1 83 ? -1.290 3.632 -2.638 1.00 97.94 83 GLU A C 1
ATOM 619 O O . GLU A 1 83 ? -1.532 4.029 -3.776 1.00 97.94 83 GLU A O 1
ATOM 624 N N . ARG A 1 84 ? -1.950 2.608 -2.086 1.00 97.81 84 ARG A N 1
ATOM 625 C CA . ARG A 1 84 ? -3.043 1.912 -2.773 1.00 97.81 84 ARG A CA 1
ATOM 626 C C . ARG A 1 84 ? -4.189 2.868 -3.111 1.00 97.81 84 ARG A C 1
ATOM 628 O O . ARG A 1 84 ? -4.602 2.942 -4.267 1.00 97.81 84 ARG A O 1
ATOM 635 N N . SER A 1 85 ? -4.629 3.679 -2.148 1.00 97.50 85 SER A N 1
ATOM 636 C CA . SER A 1 85 ? -5.634 4.724 -2.387 1.00 97.50 85 SER A CA 1
ATOM 637 C C . SER A 1 85 ? -5.185 5.738 -3.443 1.00 97.50 85 SER A C 1
ATOM 639 O O . SER A 1 85 ? -5.986 6.150 -4.280 1.00 97.50 85 SER A O 1
ATOM 641 N N . ARG A 1 86 ? -3.901 6.127 -3.452 1.00 97.50 86 ARG A N 1
ATOM 642 C CA . ARG A 1 86 ? -3.348 7.025 -4.477 1.00 97.50 86 ARG A CA 1
ATOM 643 C C . ARG A 1 86 ? -3.369 6.383 -5.864 1.00 97.50 86 ARG A C 1
ATOM 645 O O . ARG A 1 86 ? -3.720 7.067 -6.816 1.00 97.50 86 ARG A O 1
ATOM 652 N N . GLN A 1 87 ? -2.996 5.111 -5.998 1.00 96.56 87 GLN A N 1
ATOM 653 C CA . GLN A 1 87 ? -3.025 4.394 -7.280 1.00 96.56 87 GLN A CA 1
ATOM 654 C C . GLN A 1 87 ? -4.441 4.361 -7.867 1.00 96.56 87 GLN A C 1
ATOM 656 O O . GLN A 1 87 ? -4.625 4.695 -9.035 1.00 96.56 87 GLN A O 1
ATOM 661 N N . ILE A 1 88 ? -5.444 4.070 -7.036 1.00 97.00 88 ILE A N 1
ATOM 662 C CA . ILE A 1 88 ? -6.854 4.114 -7.439 1.00 97.00 88 ILE A CA 1
ATOM 663 C C . ILE A 1 88 ? -7.242 5.533 -7.881 1.00 97.00 88 ILE A C 1
ATOM 665 O O . ILE A 1 88 ? -7.755 5.720 -8.981 1.00 97.00 88 ILE A O 1
ATOM 669 N N . ALA A 1 89 ? -6.973 6.543 -7.049 1.00 95.75 89 ALA A N 1
ATOM 670 C CA . ALA A 1 89 ? -7.448 7.907 -7.283 1.00 95.75 89 ALA A CA 1
ATOM 671 C C . ALA A 1 89 ? -6.718 8.645 -8.418 1.00 95.75 89 ALA A C 1
ATOM 673 O O . ALA A 1 89 ? -7.332 9.437 -9.127 1.00 95.75 89 ALA A O 1
ATOM 674 N N . ALA A 1 90 ? -5.409 8.435 -8.565 1.00 95.50 90 ALA A N 1
ATOM 675 C CA . ALA A 1 90 ? -4.571 9.178 -9.504 1.00 95.50 90 ALA A CA 1
ATOM 676 C C . ALA A 1 90 ? -4.339 8.435 -10.824 1.00 95.50 90 ALA A C 1
ATOM 678 O O . ALA A 1 90 ? -4.232 9.082 -11.861 1.00 95.50 90 ALA A O 1
ATOM 679 N N . GLU A 1 91 ? -4.235 7.103 -10.792 1.00 93.75 91 GLU A N 1
ATOM 680 C CA . GLU A 1 91 ? -3.935 6.292 -11.982 1.00 93.75 91 GLU A CA 1
ATOM 681 C C . GLU A 1 91 ? -5.174 5.542 -12.504 1.00 93.75 91 GLU A C 1
ATOM 683 O O . GLU A 1 91 ? -5.130 4.976 -13.593 1.00 93.75 91 GLU A O 1
ATOM 688 N N . GLY A 1 92 ? -6.282 5.523 -11.749 1.00 95.88 92 GLY A N 1
ATOM 689 C CA . GLY A 1 92 ? -7.498 4.800 -12.129 1.00 95.88 92 GLY A CA 1
ATOM 690 C C . GLY A 1 92 ? -7.382 3.279 -11.996 1.00 95.88 92 GLY A C 1
ATOM 691 O O . GLY A 1 92 ? -8.145 2.556 -12.632 1.00 95.88 92 GLY A O 1
ATOM 692 N N . TRP A 1 93 ? -6.437 2.777 -11.193 1.00 95.69 93 TRP A N 1
ATOM 693 C CA . TRP A 1 93 ? -6.227 1.339 -10.972 1.00 95.69 93 TRP A CA 1
ATOM 694 C C . TRP A 1 93 ? -7.282 0.774 -10.015 1.00 95.69 93 TRP A C 1
ATOM 696 O O . TRP A 1 93 ? -6.999 0.492 -8.851 1.00 95.69 93 TRP A O 1
ATOM 706 N N . THR A 1 94 ? -8.528 0.704 -10.482 1.00 96.94 94 THR A N 1
ATOM 707 C CA . THR A 1 94 ? -9.663 0.172 -9.718 1.00 96.94 94 THR A CA 1
ATOM 708 C C . THR A 1 94 ? -9.600 -1.351 -9.579 1.00 96.94 94 THR A C 1
ATOM 710 O O . THR A 1 94 ? -8.800 -2.024 -10.229 1.00 96.94 94 THR A O 1
ATOM 713 N N . ALA A 1 95 ? -10.490 -1.920 -8.762 1.00 96.00 95 ALA A N 1
ATOM 714 C CA . ALA A 1 95 ? -10.639 -3.370 -8.650 1.00 96.00 95 ALA A CA 1
ATOM 715 C C . ALA A 1 95 ? -10.912 -4.032 -10.017 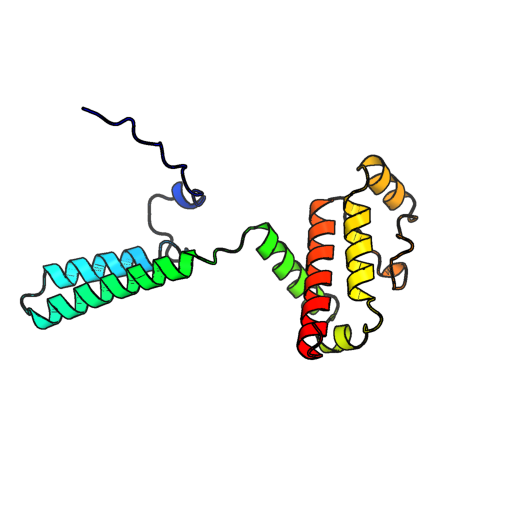1.00 96.00 95 ALA A C 1
ATOM 717 O O . ALA A 1 95 ? -10.330 -5.066 -10.330 1.00 96.00 95 ALA A O 1
ATOM 718 N N . GLU A 1 96 ? -11.734 -3.401 -10.856 1.00 96.44 96 GLU A N 1
ATOM 719 C CA . GLU A 1 96 ? -12.084 -3.880 -12.197 1.00 96.44 96 GLU A CA 1
ATOM 720 C C . GLU A 1 96 ? -10.914 -3.777 -13.182 1.00 96.44 96 GLU A C 1
ATOM 722 O O . GLU A 1 96 ? -10.807 -4.591 -14.099 1.00 96.44 96 GLU A O 1
ATOM 727 N N . HIS A 1 97 ? -10.038 -2.782 -13.013 1.00 95.88 97 HIS A N 1
ATOM 728 C CA . HIS A 1 97 ? -8.773 -2.703 -13.746 1.00 95.88 97 HIS A CA 1
ATOM 729 C C . HIS A 1 97 ? -7.855 -3.859 -13.340 1.00 95.88 97 HIS A C 1
ATOM 731 O O . HIS A 1 97 ? -7.349 -4.589 -14.187 1.00 95.88 97 HIS A O 1
ATOM 737 N N . ASP A 1 98 ? -7.690 -4.073 -12.038 1.00 96.69 98 ASP A N 1
ATOM 738 C CA . ASP A 1 98 ? -6.827 -5.125 -11.506 1.00 96.69 98 ASP A CA 1
ATOM 739 C C . ASP A 1 98 ? -7.318 -6.523 -11.899 1.00 96.69 98 ASP A C 1
ATOM 741 O O . ASP A 1 98 ? -6.518 -7.412 -12.188 1.00 96.69 98 ASP A O 1
ATOM 745 N N . ASP A 1 99 ? -8.634 -6.712 -12.010 1.00 95.75 99 ASP A N 1
ATOM 746 C CA . ASP A 1 99 ? -9.238 -7.952 -12.492 1.00 95.75 99 ASP A CA 1
ATOM 747 C C . ASP A 1 99 ? -8.864 -8.290 -13.945 1.00 95.75 99 ASP A C 1
ATOM 749 O O . ASP A 1 99 ? -8.944 -9.465 -14.312 1.00 95.75 99 ASP A O 1
ATOM 753 N N . GLN A 1 100 ? -8.410 -7.320 -14.749 1.00 95.31 100 GLN A N 1
ATOM 754 C CA . GLN A 1 100 ? -7.900 -7.538 -16.113 1.00 95.31 100 GLN A CA 1
ATOM 755 C C . GLN A 1 100 ? -6.449 -8.047 -16.128 1.00 95.31 100 GLN A C 1
ATOM 757 O O . GLN A 1 100 ? -5.956 -8.465 -17.174 1.00 95.31 100 GLN A O 1
ATOM 762 N N . HIS A 1 101 ? -5.764 -8.040 -14.980 1.00 94.38 101 HIS A N 1
ATOM 763 C CA . HIS A 1 101 ? -4.361 -8.425 -14.836 1.00 94.38 101 HIS A CA 1
ATOM 764 C C . HIS A 1 101 ? -4.179 -9.821 -14.237 1.00 94.38 101 HIS A C 1
ATOM 766 O O . HIS A 1 101 ? -3.494 -10.008 -13.229 1.00 94.38 101 HIS A O 1
ATOM 772 N N . ASP A 1 102 ? -4.796 -10.833 -14.843 1.00 91.50 102 ASP A N 1
ATOM 773 C CA . ASP A 1 102 ? -4.922 -12.152 -14.224 1.00 91.50 102 ASP A CA 1
ATOM 774 C C . ASP A 1 102 ? -3.818 -13.168 -14.508 1.00 91.50 102 ASP A C 1
ATOM 776 O O . ASP A 1 102 ? -3.796 -14.227 -13.880 1.00 91.50 102 ASP A O 1
ATOM 780 N N . ASP A 1 103 ? -2.846 -12.800 -15.335 1.00 93.50 103 ASP A N 1
ATOM 781 C CA . ASP A 1 103 ? -1.618 -13.560 -15.575 1.00 93.50 103 ASP A CA 1
ATOM 782 C C . ASP A 1 103 ? -0.517 -13.244 -14.535 1.00 93.50 103 ASP A C 1
ATOM 784 O O . ASP A 1 103 ? 0.676 -13.280 -14.820 1.00 93.50 103 ASP A O 1
ATOM 788 N N . GLY A 1 104 ? -0.881 -12.845 -13.311 1.00 93.81 104 GLY A N 1
ATOM 789 C CA . GLY A 1 104 ? 0.078 -12.529 -12.241 1.00 93.81 104 GLY A CA 1
ATOM 790 C C . GLY A 1 104 ? 0.909 -11.263 -12.490 1.00 93.81 104 GLY A C 1
ATOM 791 O O . GLY A 1 104 ? 2.000 -11.101 -11.934 1.00 93.81 104 GLY A O 1
ATOM 792 N N . GLN A 1 105 ? 0.421 -10.355 -13.339 1.00 97.50 105 GLN A N 1
ATOM 793 C CA . GLN A 1 105 ? 1.120 -9.114 -13.675 1.00 97.50 105 GLN A CA 1
ATOM 794 C C . GLN A 1 105 ? 1.280 -8.218 -12.434 1.00 97.50 105 GLN A C 1
ATOM 796 O O . GLN A 1 105 ? 2.373 -7.717 -12.193 1.00 97.50 105 GLN A O 1
ATOM 801 N N . LEU A 1 106 ? 0.262 -8.090 -11.577 1.00 97.62 106 LEU A N 1
ATOM 802 C CA . LEU A 1 106 ? 0.362 -7.295 -10.342 1.00 97.62 106 LEU A CA 1
ATOM 803 C C . LEU A 1 106 ? 1.470 -7.816 -9.407 1.00 97.62 106 LEU A C 1
ATOM 805 O O . LEU A 1 106 ? 2.301 -7.037 -8.932 1.00 97.62 106 LEU A O 1
ATOM 809 N N . ALA A 1 107 ? 1.564 -9.139 -9.230 1.00 97.81 107 ALA A N 1
ATOM 810 C CA . ALA A 1 107 ? 2.629 -9.772 -8.449 1.00 97.81 107 ALA A CA 1
ATOM 811 C C . ALA A 1 107 ? 4.022 -9.528 -9.054 1.00 97.81 107 ALA A C 1
ATOM 813 O O . ALA A 1 107 ? 4.967 -9.177 -8.342 1.00 97.81 107 ALA A O 1
ATOM 814 N N . ARG A 1 108 ? 4.161 -9.667 -10.379 1.00 97.69 108 ARG A N 1
ATOM 815 C CA . ARG A 1 108 ? 5.418 -9.388 -11.091 1.00 97.69 108 ARG A CA 1
ATOM 816 C C . ARG A 1 108 ? 5.836 -7.918 -10.985 1.00 97.69 108 ARG A C 1
ATOM 818 O O . ARG A 1 108 ? 7.004 -7.629 -10.725 1.00 97.69 108 ARG A O 1
ATOM 825 N N . ALA A 1 109 ? 4.890 -6.992 -11.120 1.00 97.75 109 ALA A N 1
ATOM 826 C CA . ALA A 1 109 ? 5.121 -5.562 -10.946 1.00 97.75 109 ALA A CA 1
ATOM 827 C C . ALA A 1 109 ? 5.571 -5.234 -9.512 1.00 97.75 109 ALA A C 1
ATOM 829 O O . ALA A 1 109 ? 6.526 -4.476 -9.316 1.00 97.75 109 ALA A O 1
ATOM 830 N N . ALA A 1 110 ? 4.950 -5.851 -8.503 1.00 98.19 110 ALA A N 1
ATOM 831 C CA . ALA A 1 110 ? 5.383 -5.714 -7.117 1.00 98.19 110 ALA A CA 1
ATOM 832 C C . ALA A 1 110 ? 6.814 -6.230 -6.905 1.00 98.19 110 ALA A C 1
ATOM 834 O O . ALA A 1 110 ? 7.643 -5.539 -6.307 1.00 98.19 110 ALA A O 1
ATOM 835 N N . ALA A 1 111 ? 7.127 -7.414 -7.441 1.00 97.69 111 ALA A N 1
ATOM 836 C CA . ALA A 1 111 ? 8.461 -8.000 -7.369 1.00 97.69 111 ALA A CA 1
ATOM 837 C C . ALA A 1 111 ? 9.514 -7.101 -8.031 1.00 97.69 111 ALA A C 1
ATOM 839 O O . ALA A 1 111 ? 10.590 -6.914 -7.469 1.00 97.69 111 ALA A O 1
ATOM 840 N N . ALA A 1 112 ? 9.202 -6.483 -9.174 1.00 95.81 112 ALA A N 1
ATOM 841 C CA . ALA A 1 112 ? 10.090 -5.530 -9.836 1.00 95.81 112 ALA A CA 1
ATOM 842 C C . ALA A 1 112 ? 10.463 -4.358 -8.909 1.00 95.81 112 ALA A C 1
ATOM 844 O O . ALA A 1 112 ? 11.647 -4.056 -8.747 1.00 95.81 112 ALA A O 1
ATOM 845 N N . TYR A 1 113 ? 9.479 -3.736 -8.245 1.00 96.56 113 TYR A N 1
ATOM 846 C CA . TYR A 1 113 ? 9.735 -2.670 -7.268 1.00 96.56 113 TYR A CA 1
ATOM 847 C C . TYR A 1 113 ? 10.523 -3.159 -6.047 1.00 96.56 113 TYR A C 1
ATOM 849 O O . TYR A 1 113 ? 11.425 -2.453 -5.591 1.00 96.56 113 TYR A O 1
ATOM 857 N N . ALA A 1 114 ? 10.225 -4.356 -5.533 1.00 96.56 114 ALA A N 1
ATOM 858 C CA . ALA A 1 114 ? 10.922 -4.930 -4.384 1.00 96.56 114 ALA A CA 1
ATOM 859 C C . ALA A 1 114 ? 12.392 -5.262 -4.695 1.00 96.56 114 ALA A C 1
ATOM 861 O O . ALA A 1 114 ? 13.282 -4.874 -3.940 1.00 96.56 114 ALA A O 1
ATOM 862 N N . ILE A 1 115 ? 12.656 -5.908 -5.836 1.00 93.06 115 ILE A N 1
ATOM 863 C CA . ILE A 1 115 ? 14.012 -6.200 -6.323 1.00 93.06 115 ILE A CA 1
ATOM 864 C C . ILE A 1 115 ? 14.777 -4.895 -6.514 1.00 93.06 115 ILE A C 1
ATOM 866 O O . ILE A 1 115 ? 15.890 -4.759 -6.012 1.00 93.06 115 ILE A O 1
ATOM 870 N N . PHE A 1 116 ? 14.166 -3.910 -7.182 1.00 91.69 116 PHE A N 1
ATOM 871 C CA . PHE A 1 116 ? 14.796 -2.615 -7.411 1.00 91.69 116 PHE A CA 1
ATOM 872 C C . PHE A 1 116 ? 15.147 -1.905 -6.094 1.00 91.69 116 PHE A C 1
ATOM 874 O O . PHE A 1 116 ? 16.226 -1.334 -5.970 1.00 91.69 116 PHE A O 1
ATOM 881 N N . ALA A 1 117 ? 14.281 -1.985 -5.080 1.00 92.69 117 ALA A N 1
ATOM 882 C CA . ALA A 1 117 ? 14.542 -1.428 -3.753 1.00 92.69 117 ALA A CA 1
ATOM 883 C C . ALA A 1 117 ? 15.657 -2.151 -2.975 1.00 92.69 117 ALA A C 1
ATOM 885 O O . ALA A 1 117 ? 16.240 -1.556 -2.068 1.00 92.69 117 ALA A O 1
ATOM 886 N N . GLY A 1 118 ? 15.934 -3.418 -3.294 1.00 90.44 118 GLY A N 1
ATOM 887 C CA . GLY A 1 118 ? 17.002 -4.211 -2.681 1.00 90.44 118 GLY A CA 1
ATOM 888 C C . GLY A 1 118 ? 18.387 -3.978 -3.290 1.00 90.44 118 GLY A C 1
ATOM 889 O O . GLY A 1 118 ? 19.387 -4.393 -2.706 1.00 90.44 118 GLY A O 1
ATOM 890 N N . LEU A 1 119 ? 18.471 -3.313 -4.446 1.00 87.75 119 LEU A N 1
ATOM 891 C CA . LEU A 1 119 ? 19.747 -3.002 -5.086 1.00 87.75 119 LEU A CA 1
ATOM 892 C C . LEU A 1 119 ? 20.526 -1.930 -4.297 1.00 87.75 119 LEU A C 1
ATOM 894 O O . LEU A 1 119 ? 19.921 -1.038 -3.687 1.00 87.75 119 LEU A O 1
ATOM 898 N N . PRO A 1 120 ? 21.875 -1.952 -4.335 1.00 85.38 120 PRO A N 1
ATOM 899 C CA . PRO A 1 120 ? 22.670 -0.899 -3.717 1.00 85.38 120 PRO A CA 1
ATOM 900 C C . PRO A 1 120 ? 22.350 0.467 -4.335 1.00 85.38 120 PRO A C 1
ATOM 902 O O . PRO A 1 120 ? 22.165 0.584 -5.549 1.00 85.38 120 PRO A O 1
ATOM 905 N N . ARG A 1 121 ? 22.321 1.515 -3.506 1.00 79.31 121 ARG A N 1
ATOM 906 C CA . ARG A 1 121 ? 21.844 2.852 -3.900 1.00 79.31 121 ARG A CA 1
ATOM 907 C C . ARG A 1 121 ? 22.580 3.426 -5.112 1.00 79.31 121 ARG A C 1
ATOM 909 O O . ARG A 1 121 ? 21.968 4.036 -5.976 1.00 79.31 121 ARG A O 1
ATOM 916 N N . GLN A 1 122 ? 23.884 3.187 -5.213 1.00 80.00 122 GLN A N 1
ATOM 917 C CA . GLN A 1 122 ? 24.685 3.613 -6.359 1.00 80.00 122 GLN A CA 1
ATOM 918 C C . GLN A 1 122 ? 24.206 2.999 -7.684 1.00 80.00 122 GLN A C 1
ATOM 920 O O . GLN A 1 122 ? 24.258 3.664 -8.715 1.00 80.00 122 GLN A O 1
ATOM 925 N N . PHE A 1 123 ? 23.694 1.763 -7.661 1.00 77.25 123 PHE A N 1
ATOM 926 C CA . PHE A 1 123 ? 23.141 1.115 -8.848 1.00 77.25 123 PHE A CA 1
ATOM 927 C C . PHE A 1 123 ? 21.755 1.658 -9.183 1.00 77.25 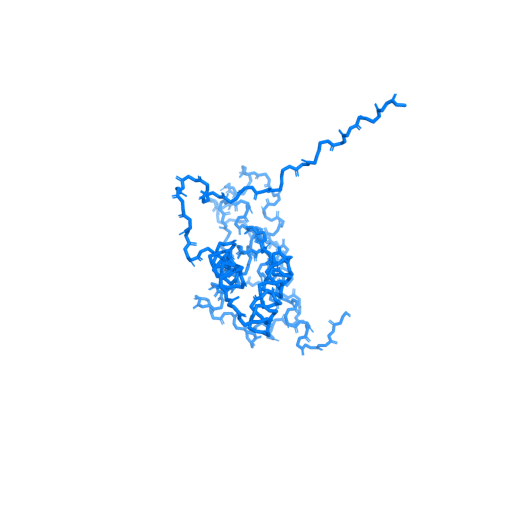123 PHE A C 1
ATOM 929 O O . PHE A 1 123 ? 21.486 1.910 -10.353 1.00 77.25 123 PHE A O 1
ATOM 936 N N . THR A 1 124 ? 20.888 1.885 -8.190 1.00 76.50 124 THR A N 1
ATOM 937 C CA . THR A 1 124 ? 19.542 2.423 -8.445 1.00 76.50 124 THR A CA 1
ATOM 938 C C . THR A 1 124 ? 19.590 3.859 -8.961 1.00 76.50 124 THR A C 1
ATOM 940 O O . THR A 1 124 ? 18.907 4.167 -9.936 1.00 76.50 124 THR A O 1
ATOM 943 N N . THR A 1 125 ? 20.448 4.712 -8.390 1.00 77.31 125 THR A N 1
ATOM 944 C CA . THR A 1 125 ? 20.657 6.092 -8.857 1.00 77.31 125 THR A CA 1
ATOM 945 C C . THR A 1 125 ? 21.227 6.133 -10.276 1.00 77.31 125 THR A C 1
ATOM 947 O O . THR A 1 125 ? 20.713 6.867 -11.119 1.00 77.31 125 THR A O 1
ATOM 950 N N . LEU A 1 126 ? 22.248 5.320 -10.576 1.00 74.38 126 LEU A N 1
ATOM 951 C CA . LEU A 1 126 ? 22.846 5.267 -11.914 1.00 74.38 126 LEU A CA 1
ATOM 952 C C . LEU A 1 126 ? 21.874 4.692 -12.957 1.00 74.38 126 LEU A C 1
ATOM 954 O O . LEU A 1 126 ? 21.778 5.191 -14.074 1.00 74.38 126 LEU A O 1
ATOM 958 N N . ALA A 1 127 ? 21.126 3.646 -12.608 1.00 72.56 127 ALA A N 1
ATOM 959 C CA . ALA A 1 127 ? 20.163 3.050 -13.523 1.00 72.56 127 ALA A CA 1
ATOM 960 C C . ALA A 1 127 ? 19.029 4.034 -13.866 1.00 72.56 127 ALA A C 1
ATOM 962 O O . ALA A 1 127 ? 18.587 4.079 -15.018 1.00 72.56 127 ALA A O 1
ATOM 963 N N . GLN A 1 128 ? 18.575 4.826 -12.886 1.00 73.25 128 GLN A N 1
ATOM 964 C CA . GLN A 1 128 ? 17.572 5.874 -13.092 1.00 73.25 128 GLN A CA 1
ATOM 965 C C . GLN A 1 128 ? 18.105 7.006 -13.972 1.00 73.25 128 GLN A C 1
ATOM 967 O O . GLN A 1 128 ? 17.429 7.382 -14.927 1.00 73.25 128 GLN A O 1
ATOM 972 N N . SER A 1 129 ? 19.326 7.499 -13.722 1.00 72.94 129 SER A N 1
ATOM 973 C CA . SER A 1 129 ? 19.915 8.579 -14.529 1.00 72.94 129 SER A CA 1
ATOM 974 C C . SER A 1 129 ? 20.164 8.176 -15.984 1.00 72.94 129 SER A C 1
ATOM 976 O O . SER A 1 129 ? 20.120 9.020 -16.875 1.00 72.94 129 SER A O 1
ATOM 978 N N . MET A 1 130 ? 20.371 6.883 -16.244 1.00 68.25 130 MET A N 1
ATOM 979 C CA . MET A 1 130 ? 20.531 6.345 -17.595 1.00 68.25 130 MET A CA 1
ATOM 980 C C . MET A 1 130 ? 19.214 5.922 -18.262 1.00 68.25 130 MET A C 1
ATOM 982 O O . MET A 1 130 ? 19.255 5.435 -19.390 1.00 68.25 130 MET A O 1
ATOM 986 N N . GLY A 1 131 ? 18.063 6.034 -17.586 1.00 65.31 131 GLY A N 1
ATOM 987 C CA . GLY A 1 131 ? 16.770 5.575 -18.113 1.00 65.31 131 GLY A CA 1
ATOM 988 C C . GLY A 1 131 ? 16.714 4.069 -18.418 1.00 65.31 131 GLY A C 1
ATOM 989 O O . GLY A 1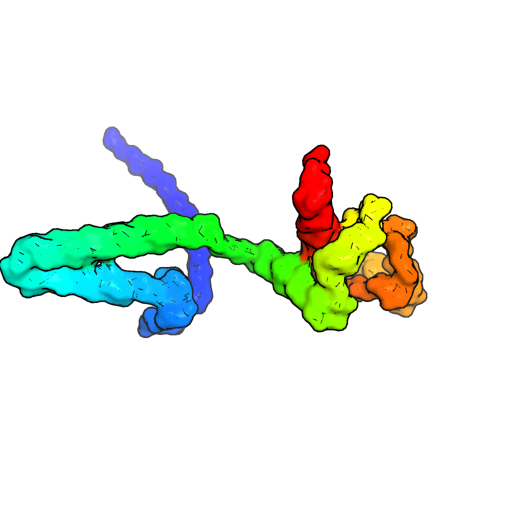 131 ? 15.894 3.630 -19.217 1.00 65.31 131 GLY A O 1
ATOM 990 N N . ARG A 1 132 ? 17.603 3.263 -17.819 1.00 64.38 132 ARG A N 1
ATOM 991 C CA . ARG A 1 132 ? 17.826 1.836 -18.151 1.00 64.38 132 ARG A CA 1
ATOM 992 C C . ARG A 1 132 ? 17.410 0.874 -17.035 1.00 64.38 132 ARG A C 1
ATOM 994 O O . ARG A 1 132 ? 17.794 -0.289 -17.028 1.00 64.38 132 ARG A O 1
ATOM 1001 N N . ALA A 1 133 ? 16.638 1.360 -16.073 1.00 72.12 133 ALA A N 1
ATOM 1002 C CA . ALA A 1 133 ? 16.389 0.688 -14.804 1.00 72.12 133 ALA A CA 1
ATOM 1003 C C . ALA A 1 133 ? 15.162 -0.231 -14.767 1.00 72.12 133 ALA A C 1
ATOM 1005 O O . ALA A 1 133 ? 14.584 -0.361 -13.693 1.00 72.12 133 ALA A O 1
ATOM 1006 N N . ILE A 1 134 ? 14.704 -0.803 -15.881 1.00 82.75 134 ILE A N 1
ATOM 1007 C CA . ILE A 1 134 ? 13.465 -1.598 -15.883 1.00 82.75 134 ILE A CA 1
ATOM 1008 C C . ILE A 1 134 ? 13.814 -3.061 -15.596 1.00 82.75 134 ILE A C 1
ATOM 1010 O O . ILE A 1 134 ? 14.536 -3.672 -16.389 1.00 82.75 134 ILE A O 1
ATOM 1014 N N . PRO A 1 135 ? 13.340 -3.651 -14.485 1.00 83.94 135 PRO A N 1
ATOM 1015 C CA . PRO A 1 135 ? 13.541 -5.071 -14.235 1.00 83.94 135 PRO A CA 1
ATOM 1016 C C . PRO A 1 135 ? 12.868 -5.906 -15.329 1.00 83.94 135 PRO A C 1
ATOM 1018 O O . PRO A 1 135 ? 11.740 -5.618 -15.707 1.00 83.94 135 PRO A O 1
ATOM 1021 N N . MET A 1 136 ? 13.512 -6.985 -15.782 1.00 87.06 136 MET A N 1
ATOM 1022 C CA . MET A 1 136 ? 12.955 -7.896 -16.802 1.00 87.06 136 MET A CA 1
ATOM 1023 C C . MET A 1 136 ? 11.583 -8.469 -16.410 1.00 87.06 136 MET A C 1
ATOM 1025 O O . MET A 1 136 ? 10.778 -8.806 -17.268 1.00 87.06 136 MET A O 1
ATOM 1029 N N . ILE A 1 137 ? 11.318 -8.571 -15.107 1.00 92.06 137 ILE A N 1
ATOM 1030 C CA . ILE A 1 137 ? 10.050 -9.071 -14.581 1.00 92.06 137 ILE A CA 1
ATOM 1031 C C . ILE A 1 137 ? 8.920 -8.029 -14.654 1.00 92.06 137 ILE A C 1
ATOM 1033 O O . ILE A 1 137 ? 7.770 -8.382 -14.418 1.00 92.06 137 ILE A O 1
ATOM 1037 N N . TRP A 1 138 ? 9.212 -6.760 -14.968 1.00 95.12 138 TRP A N 1
ATOM 1038 C CA . TRP A 1 138 ? 8.192 -5.724 -15.124 1.00 95.12 138 TRP A CA 1
ATOM 1039 C C . TRP A 1 138 ? 7.237 -6.086 -16.276 1.00 95.12 138 TRP A C 1
ATOM 1041 O O . TRP A 1 138 ? 7.693 -6.286 -17.400 1.00 95.12 138 TRP A O 1
ATOM 1051 N N . PRO A 1 139 ? 5.922 -6.195 -16.021 1.00 96.00 139 PRO A N 1
ATOM 1052 C CA . PRO A 1 139 ? 4.989 -6.820 -16.962 1.00 96.00 139 PRO A CA 1
ATOM 1053 C C . PRO A 1 139 ? 4.322 -5.842 -17.937 1.00 96.00 139 PRO A C 1
ATOM 1055 O O . PRO A 1 139 ? 3.531 -6.277 -18.773 1.00 96.00 139 PRO A O 1
ATOM 1058 N N . TRP A 1 140 ? 4.566 -4.540 -17.793 1.00 94.19 140 TRP A N 1
ATOM 1059 C CA . TRP A 1 140 ? 3.866 -3.488 -18.529 1.00 94.19 140 TRP A CA 1
ATOM 1060 C C . TRP A 1 140 ? 4.830 -2.640 -19.348 1.00 94.19 140 TRP A C 1
ATOM 1062 O O . TRP A 1 140 ? 6.048 -2.811 -19.285 1.00 94.19 140 TRP A O 1
ATOM 1072 N N . ASP A 1 141 ? 4.276 -1.694 -20.104 1.00 92.00 141 ASP A N 1
ATOM 1073 C CA . ASP A 1 141 ? 5.080 -0.750 -20.867 1.00 92.00 141 ASP A CA 1
ATOM 1074 C C . ASP A 1 141 ? 6.068 0.019 -19.968 1.00 92.00 141 ASP A C 1
ATOM 1076 O O . ASP A 1 141 ? 5.814 0.318 -18.792 1.00 92.00 141 ASP A O 1
ATOM 1080 N N . ALA A 1 142 ? 7.222 0.328 -20.555 1.00 89.19 142 ALA A N 1
ATOM 1081 C CA . ALA A 1 142 ? 8.329 1.005 -19.905 1.00 89.19 142 ALA A CA 1
ATOM 1082 C C . ALA A 1 142 ? 7.949 2.374 -19.318 1.00 89.19 142 ALA A C 1
ATOM 1084 O O . ALA A 1 142 ? 8.478 2.753 -18.274 1.00 89.19 142 ALA A O 1
ATOM 1085 N N . GLY A 1 143 ? 7.012 3.101 -19.935 1.00 88.69 143 GLY A N 1
ATOM 1086 C CA . GLY A 1 143 ? 6.546 4.406 -19.459 1.00 88.69 143 GLY A CA 1
ATOM 1087 C C . GLY A 1 143 ? 5.795 4.353 -18.123 1.00 88.69 143 GLY A C 1
ATOM 1088 O O . GLY A 1 143 ? 5.691 5.364 -17.423 1.00 88.69 143 GLY A O 1
ATOM 1089 N N . TRP A 1 144 ? 5.311 3.173 -17.728 1.00 90.00 144 TRP A N 1
ATOM 1090 C CA . TRP A 1 144 ? 4.671 2.955 -16.428 1.00 90.00 144 TRP A CA 1
ATOM 1091 C C . TRP A 1 144 ? 5.659 2.588 -15.324 1.00 90.00 144 TRP A C 1
ATOM 1093 O O . TRP A 1 144 ? 5.309 2.627 -14.141 1.00 90.00 144 TRP A O 1
ATOM 1103 N N . TRP A 1 145 ? 6.908 2.282 -15.679 1.00 91.88 145 TRP A N 1
ATOM 1104 C CA . TRP A 1 145 ? 7.959 2.062 -14.701 1.00 91.88 145 TRP A CA 1
ATOM 1105 C C . TRP A 1 145 ? 8.439 3.394 -14.120 1.00 91.88 145 TRP A C 1
ATOM 1107 O O . TRP A 1 145 ? 9.183 4.148 -14.746 1.00 91.88 145 TRP A O 1
ATOM 1117 N N . LYS A 1 146 ? 8.010 3.689 -12.889 1.00 90.12 146 LYS A N 1
ATOM 1118 C CA . LYS A 1 146 ? 8.276 4.965 -12.205 1.00 90.12 146 LYS A CA 1
ATOM 1119 C C . LYS A 1 146 ? 8.904 4.722 -10.823 1.00 90.12 146 LYS A C 1
ATOM 1121 O O . LYS A 1 146 ? 8.247 4.967 -9.802 1.00 90.12 146 LYS A O 1
ATOM 1126 N N . PRO A 1 147 ? 10.146 4.208 -10.735 1.00 90.94 147 PRO A N 1
ATOM 1127 C CA . PRO A 1 147 ? 10.815 3.983 -9.459 1.00 90.94 147 PRO A CA 1
ATOM 1128 C C . PRO A 1 147 ? 11.133 5.305 -8.756 1.00 90.94 147 PRO A C 1
ATOM 1130 O O . PRO A 1 147 ? 11.392 6.328 -9.379 1.00 90.94 147 PRO A O 1
ATOM 1133 N N . SER A 1 148 ? 11.099 5.280 -7.428 1.00 88.94 148 SER A N 1
ATOM 1134 C CA . SER A 1 148 ? 11.588 6.357 -6.569 1.00 88.94 148 SER A CA 1
ATOM 1135 C C . SER A 1 148 ? 13.083 6.175 -6.295 1.00 88.94 148 SER A C 1
ATOM 1137 O O . SER A 1 148 ? 13.589 5.052 -6.274 1.00 88.94 148 SER A O 1
ATOM 1139 N N . GLU A 1 149 ? 13.795 7.261 -6.012 1.00 83.56 149 GLU A N 1
ATOM 1140 C CA . GLU A 1 149 ? 15.169 7.216 -5.486 1.00 83.56 149 GLU A CA 1
ATOM 1141 C C . GLU A 1 149 ? 15.244 6.654 -4.054 1.00 83.56 149 GLU A C 1
ATOM 1143 O O . GLU A 1 149 ? 16.316 6.293 -3.561 1.00 83.56 149 GLU A O 1
ATOM 1148 N N . GLN A 1 150 ? 14.110 6.616 -3.347 1.00 88.12 150 GLN A N 1
ATOM 1149 C CA . GLN A 1 150 ? 14.019 6.135 -1.973 1.00 88.12 150 GLN A CA 1
ATOM 1150 C C . GLN A 1 150 ? 13.555 4.676 -1.949 1.00 88.12 150 GLN A C 1
ATOM 1152 O O . GLN A 1 150 ? 12.397 4.381 -2.252 1.00 88.12 150 GLN A O 1
ATOM 1157 N N . ASN A 1 151 ? 14.422 3.766 -1.491 1.00 91.81 151 ASN A N 1
ATOM 1158 C CA . ASN A 1 151 ? 14.117 2.329 -1.411 1.00 91.81 151 ASN A CA 1
ATOM 1159 C C . ASN A 1 151 ? 12.830 2.051 -0.616 1.00 91.81 151 ASN A C 1
ATOM 1161 O O . ASN A 1 151 ? 11.990 1.275 -1.064 1.00 91.81 151 ASN A O 1
ATOM 1165 N N . ARG A 1 152 ? 12.606 2.760 0.504 1.00 95.00 152 ARG A N 1
ATOM 1166 C CA . ARG A 1 152 ? 11.358 2.649 1.283 1.00 95.00 152 ARG A CA 1
ATOM 1167 C C . ARG A 1 152 ? 10.115 2.942 0.436 1.00 95.00 152 ARG A C 1
ATOM 1169 O O . ARG A 1 152 ? 9.130 2.224 0.550 1.00 95.00 152 ARG A O 1
ATOM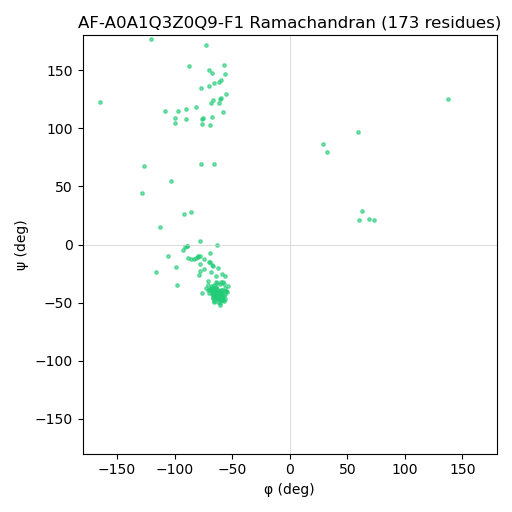 1176 N N . ARG A 1 153 ? 10.141 3.973 -0.415 1.00 95.38 153 ARG A N 1
ATOM 1177 C CA . ARG A 1 153 ? 8.992 4.332 -1.264 1.00 95.38 153 ARG A CA 1
ATOM 1178 C C . ARG A 1 153 ? 8.721 3.276 -2.332 1.00 95.38 153 ARG A C 1
ATOM 1180 O O . ARG A 1 153 ? 7.562 2.993 -2.606 1.00 95.38 153 ARG A O 1
ATOM 1187 N N . ASN A 1 154 ? 9.763 2.652 -2.878 1.00 95.56 154 ASN A N 1
ATOM 1188 C CA . ASN A 1 154 ? 9.603 1.518 -3.793 1.00 95.56 154 ASN A CA 1
ATOM 1189 C C . ASN A 1 154 ? 8.993 0.298 -3.091 1.00 95.56 154 ASN A C 1
ATOM 1191 O O . ASN A 1 154 ? 8.103 -0.331 -3.649 1.00 95.56 154 ASN A O 1
ATOM 1195 N N . LEU A 1 155 ? 9.392 0.010 -1.847 1.00 98.12 155 LEU A N 1
ATOM 1196 C CA . LEU A 1 155 ? 8.772 -1.057 -1.052 1.00 98.12 155 LEU A CA 1
ATOM 1197 C C . LEU A 1 155 ? 7.300 -0.769 -0.733 1.00 98.12 155 LEU A C 1
ATOM 1199 O O . LEU A 1 155 ? 6.485 -1.683 -0.759 1.00 98.12 155 LEU A O 1
ATOM 1203 N N . VAL A 1 156 ? 6.936 0.492 -0.486 1.00 98.44 156 VAL A N 1
ATOM 1204 C CA . VAL A 1 156 ? 5.531 0.897 -0.308 1.00 98.44 156 VAL A CA 1
ATOM 1205 C C . VAL A 1 156 ? 4.723 0.666 -1.592 1.00 98.44 156 VAL A C 1
ATOM 1207 O O . VAL A 1 156 ? 3.644 0.084 -1.525 1.00 98.44 156 VAL A O 1
ATOM 1210 N N . LYS A 1 157 ? 5.262 1.032 -2.765 1.00 98.06 157 LYS A N 1
ATOM 1211 C CA . LYS A 1 157 ? 4.639 0.730 -4.069 1.00 98.06 157 LYS A CA 1
ATOM 1212 C C . LYS A 1 157 ? 4.484 -0.773 -4.301 1.00 98.06 157 LYS A C 1
ATOM 1214 O O . LYS A 1 157 ? 3.430 -1.208 -4.753 1.00 98.06 157 LYS A O 1
ATOM 1219 N N . ALA A 1 158 ? 5.509 -1.558 -3.961 1.00 98.44 158 ALA A N 1
ATOM 1220 C CA . ALA A 1 158 ? 5.455 -3.015 -4.034 1.00 98.44 158 ALA A CA 1
ATOM 1221 C C . ALA A 1 158 ? 4.357 -3.582 -3.122 1.00 98.44 158 ALA A C 1
ATOM 1223 O O . ALA A 1 158 ? 3.556 -4.394 -3.570 1.00 98.44 158 ALA A O 1
ATOM 1224 N N . GLY A 1 159 ? 4.272 -3.110 -1.874 1.00 98.50 159 GLY A N 1
ATOM 1225 C CA . GLY A 1 159 ? 3.226 -3.510 -0.932 1.00 98.50 159 GLY A CA 1
ATOM 1226 C C . GLY A 1 159 ? 1.818 -3.174 -1.425 1.00 98.50 159 GLY A C 1
ATOM 1227 O O . GLY A 1 159 ? 0.925 -4.004 -1.305 1.00 98.50 159 GLY A O 1
ATOM 1228 N N . ALA A 1 160 ? 1.626 -2.001 -2.037 1.00 98.56 160 ALA A N 1
ATOM 1229 C CA . ALA A 1 160 ? 0.337 -1.611 -2.610 1.00 98.56 160 ALA A CA 1
ATOM 1230 C C . ALA A 1 160 ? -0.078 -2.512 -3.788 1.00 98.56 160 ALA A C 1
ATOM 1232 O O . ALA A 1 160 ? -1.241 -2.891 -3.886 1.00 98.56 160 ALA A O 1
ATOM 1233 N N . LEU A 1 161 ? 0.873 -2.915 -4.639 1.00 98.44 161 LEU A N 1
ATOM 1234 C CA . LEU A 1 161 ? 0.626 -3.854 -5.740 1.00 98.44 161 LEU A CA 1
ATOM 1235 C C . LEU A 1 161 ? 0.372 -5.292 -5.255 1.00 98.44 161 LEU A C 1
ATOM 1237 O O . LEU A 1 161 ? -0.444 -5.994 -5.843 1.00 98.44 161 LEU A O 1
ATOM 1241 N N . ILE A 1 162 ? 1.028 -5.729 -4.172 1.00 98.50 162 ILE A N 1
ATOM 1242 C CA . ILE A 1 162 ? 0.718 -7.014 -3.519 1.00 98.50 162 ILE A CA 1
ATOM 1243 C C . ILE A 1 162 ? -0.701 -6.985 -2.958 1.00 98.50 162 ILE A C 1
ATOM 1245 O O . ILE A 1 162 ? -1.447 -7.935 -3.163 1.00 98.50 162 ILE A O 1
ATOM 1249 N N . LEU A 1 163 ? -1.081 -5.898 -2.282 1.00 98.38 163 LEU A N 1
ATOM 1250 C CA . LEU A 1 163 ? -2.437 -5.731 -1.769 1.00 98.38 163 LEU A CA 1
ATOM 1251 C C . LEU A 1 163 ? -3.465 -5.800 -2.907 1.00 98.38 163 LEU A C 1
ATOM 1253 O O . LEU A 1 163 ? -4.433 -6.539 -2.790 1.00 98.38 163 LEU A O 1
ATOM 1257 N N . ALA A 1 164 ? -3.208 -5.120 -4.026 1.00 98.19 164 ALA A N 1
ATOM 1258 C CA . ALA A 1 164 ? -4.054 -5.188 -5.216 1.00 98.19 164 ALA A CA 1
ATOM 1259 C C . ALA A 1 164 ? -4.218 -6.623 -5.755 1.00 98.19 164 ALA A C 1
ATOM 1261 O O . ALA A 1 164 ? -5.329 -7.046 -6.075 1.00 98.19 164 ALA A O 1
ATOM 1262 N N . GLU A 1 165 ? -3.125 -7.391 -5.829 1.00 97.75 165 GLU A N 1
ATOM 1263 C CA . GLU A 1 165 ? -3.169 -8.788 -6.278 1.00 97.75 165 GLU A CA 1
ATOM 1264 C C . GLU A 1 165 ? -3.938 -9.686 -5.304 1.00 97.75 165 GLU A C 1
ATOM 1266 O O . GLU A 1 165 ? -4.734 -10.513 -5.741 1.00 97.75 165 GLU A O 1
ATOM 1271 N N . LEU A 1 166 ? -3.740 -9.517 -3.994 1.00 97.56 166 LEU A N 1
ATOM 1272 C CA . LEU A 1 166 ? -4.489 -10.265 -2.980 1.00 97.56 166 LEU A CA 1
ATOM 1273 C C . LEU A 1 166 ? -5.986 -9.954 -3.067 1.00 97.56 166 LEU A C 1
ATOM 1275 O O . LEU A 1 166 ? -6.787 -10.876 -3.154 1.00 97.56 166 LEU A O 1
ATOM 1279 N N . GLU A 1 167 ? -6.363 -8.677 -3.172 1.00 96.62 167 GLU A N 1
ATOM 1280 C CA . GLU A 1 167 ? -7.758 -8.261 -3.358 1.00 96.62 167 GLU A CA 1
ATOM 1281 C C . GLU A 1 167 ? -8.381 -8.901 -4.614 1.00 96.62 167 GLU A C 1
ATOM 1283 O O . GLU A 1 167 ? -9.543 -9.317 -4.599 1.00 96.62 167 GLU A O 1
ATOM 1288 N N . ARG A 1 168 ? -7.616 -8.999 -5.710 1.00 96.56 168 ARG A N 1
ATOM 1289 C CA . ARG A 1 168 ? -8.031 -9.667 -6.954 1.00 96.56 168 ARG A CA 1
ATOM 1290 C C . ARG A 1 168 ? -8.233 -11.173 -6.762 1.00 96.56 168 ARG A C 1
ATOM 1292 O O . ARG A 1 168 ? -9.205 -11.736 -7.273 1.00 96.56 168 ARG A O 1
ATOM 1299 N N . LEU A 1 169 ? -7.324 -11.839 -6.050 1.00 95.75 169 LEU A N 1
ATOM 1300 C CA . LEU A 1 169 ? -7.408 -13.272 -5.749 1.00 95.75 169 LEU A CA 1
ATOM 1301 C C . LEU A 1 169 ? -8.581 -13.589 -4.817 1.00 95.75 169 LEU A C 1
ATOM 1303 O O . LEU A 1 169 ? -9.332 -14.527 -5.100 1.00 95.75 169 LEU A O 1
ATOM 1307 N N . ASP A 1 170 ? -8.795 -12.761 -3.795 1.00 95.75 170 ASP A N 1
ATOM 1308 C CA . ASP A 1 170 ? -9.909 -12.864 -2.851 1.00 95.75 170 ASP A CA 1
ATOM 1309 C C . ASP A 1 170 ? -11.256 -12.761 -3.579 1.00 95.75 170 ASP A C 1
ATOM 1311 O O . ASP A 1 170 ? -12.128 -13.613 -3.395 1.00 95.75 170 ASP A O 1
ATOM 1315 N N . ARG A 1 171 ? -11.411 -11.795 -4.501 1.00 94.38 171 ARG A N 1
ATOM 1316 C CA . ARG A 1 171 ? -12.613 -11.687 -5.357 1.00 94.38 171 ARG A CA 1
ATOM 1317 C C . ARG A 1 171 ? -12.842 -12.927 -6.223 1.00 94.38 171 ARG A C 1
ATOM 1319 O O . ARG A 1 171 ? -13.985 -13.272 -6.516 1.00 94.38 171 ARG A O 1
ATOM 1326 N N . ARG A 1 172 ? -11.767 -13.599 -6.647 1.00 89.19 172 ARG A N 1
ATOM 1327 C CA . ARG A 1 172 ? -11.817 -14.812 -7.481 1.00 89.19 172 ARG A CA 1
ATOM 1328 C C . ARG A 1 172 ? -11.891 -16.112 -6.663 1.00 89.19 172 ARG A C 1
ATOM 1330 O O . ARG A 1 172 ? -11.956 -17.176 -7.278 1.00 89.19 172 ARG A O 1
ATOM 1337 N N . GLY A 1 173 ? -11.884 -16.041 -5.329 1.00 79.69 173 GLY A N 1
ATOM 1338 C CA . GLY A 1 173 ? -11.986 -17.191 -4.426 1.00 79.69 173 GLY A CA 1
ATOM 1339 C C . GLY A 1 173 ? -10.828 -18.190 -4.531 1.00 79.69 173 GLY A C 1
ATOM 1340 O O . GLY A 1 173 ? -11.048 -19.384 -4.330 1.00 79.69 173 GLY A O 1
ATOM 1341 N N . ARG A 1 174 ? -9.618 -17.746 -4.902 1.00 63.44 174 ARG A N 1
ATOM 1342 C CA . ARG A 1 174 ? -8.449 -18.631 -5.066 1.00 63.44 174 ARG A CA 1
ATOM 1343 C C . ARG A 1 174 ? -7.443 -18.415 -3.935 1.00 63.44 174 ARG A C 1
ATOM 1345 O O . ARG A 1 174 ? -6.866 -17.337 -3.849 1.00 63.44 174 ARG A O 1
ATOM 1352 N N . SER A 1 175 ? -7.248 -19.453 -3.116 1.00 51.50 175 SER A N 1
ATOM 1353 C CA . SER A 1 175 ? -6.172 -19.596 -2.119 1.00 51.50 175 SER A CA 1
ATOM 1354 C C . SER A 1 175 ? -4.956 -20.301 -2.703 1.00 51.50 175 SER A C 1
ATOM 1356 O O . SER A 1 175 ? -5.190 -21.349 -3.355 1.00 51.50 175 SER A O 1
#

Secondary structure (DSSP, 8-state):
--------------GGGGSSS--TT-HHHHHHHHHHHHHHHHHH-S-HHHHHHHHHHHHHHHHHHHHHGGG---HHHHHHHHHHHHIIIII---HHHHTT-TTTHHHHHHHHHHHHHHS-HHHHHHHHHTT----TT--S-GGG----SSHHHHHHHHHHHHHHHHHHHHHTT--